Protein AF-A0AAN8Y5R2-F1 (afdb_monomer_lite)

Structure (mmCIF, N/CA/C/O backbone):
data_AF-A0AAN8Y5R2-F1
#
_entry.id   AF-A0AAN8Y5R2-F1
#
loop_
_atom_site.group_PDB
_atom_site.id
_atom_site.type_symbol
_atom_site.label_atom_id
_atom_site.label_alt_id
_atom_site.label_comp_id
_atom_site.label_asym_id
_atom_site.label_entity_id
_atom_site.label_seq_id
_atom_site.pdbx_PDB_ins_code
_atom_site.Cartn_x
_atom_site.Cartn_y
_atom_site.Cartn_z
_atom_site.occupancy
_atom_site.B_iso_or_equiv
_atom_site.auth_seq_id
_atom_site.auth_comp_id
_atom_site.auth_asym_id
_atom_site.auth_atom_id
_atom_site.pdbx_PDB_model_num
ATOM 1 N N . MET A 1 1 ? -18.758 -15.057 7.287 1.00 55.72 1 MET A N 1
ATOM 2 C CA . MET A 1 1 ? -17.310 -14.715 7.259 1.00 55.72 1 MET A CA 1
ATOM 3 C C . MET A 1 1 ? -16.899 -14.188 5.876 1.00 55.72 1 MET A C 1
ATOM 5 O O . MET A 1 1 ? -15.721 -14.058 5.583 1.00 55.72 1 MET A O 1
ATOM 9 N N . ASP A 1 2 ? -17.869 -13.800 5.046 1.00 60.72 2 ASP A N 1
ATOM 10 C CA . ASP A 1 2 ? -17.722 -13.715 3.586 1.00 60.72 2 ASP A CA 1
ATOM 11 C C . ASP A 1 2 ? -17.291 -12.330 3.088 1.00 60.72 2 ASP A C 1
ATOM 13 O O . ASP A 1 2 ? -17.060 -12.127 1.902 1.00 60.72 2 ASP A O 1
ATOM 17 N N . LYS A 1 3 ? -17.146 -11.368 4.006 1.00 63.31 3 LYS A N 1
ATOM 18 C CA . LYS A 1 3 ? -16.816 -9.969 3.697 1.00 63.31 3 LYS A CA 1
ATOM 19 C C . LYS A 1 3 ? -15.360 -9.756 3.263 1.00 63.31 3 LYS A C 1
ATOM 21 O O . LYS A 1 3 ? -15.025 -8.676 2.798 1.00 63.31 3 LYS A O 1
ATOM 26 N N . PHE A 1 4 ? -14.505 -10.765 3.434 1.00 61.62 4 PHE A N 1
ATOM 27 C CA . PHE A 1 4 ? -13.062 -10.682 3.174 1.00 61.62 4 PHE A CA 1
ATOM 28 C C . PHE A 1 4 ? -12.633 -11.334 1.855 1.00 61.62 4 PHE A C 1
ATOM 30 O O . PHE A 1 4 ? -11.443 -11.380 1.559 1.00 61.62 4 PHE A O 1
ATOM 37 N N . ILE A 1 5 ? -13.582 -11.886 1.095 1.00 58.28 5 ILE A N 1
ATOM 38 C CA . ILE A 1 5 ? -13.290 -12.687 -0.100 1.00 58.28 5 ILE A CA 1
ATOM 39 C C . ILE A 1 5 ? -13.223 -11.812 -1.355 1.00 58.28 5 ILE A C 1
ATOM 41 O O . ILE A 1 5 ? -12.506 -12.150 -2.292 1.00 58.28 5 ILE A O 1
ATOM 45 N N . ASP A 1 6 ? -13.930 -10.681 -1.373 1.00 67.94 6 ASP A N 1
ATOM 46 C CA . ASP A 1 6 ? -13.927 -9.771 -2.512 1.00 67.94 6 ASP A CA 1
ATOM 47 C C . ASP A 1 6 ? -12.779 -8.743 -2.417 1.00 67.94 6 ASP A C 1
ATOM 49 O O . ASP A 1 6 ? -12.836 -7.835 -1.581 1.00 67.94 6 ASP A O 1
ATOM 53 N N . PRO A 1 7 ? -11.751 -8.826 -3.282 1.00 60.28 7 PRO A N 1
ATOM 54 C CA . PRO A 1 7 ? -10.654 -7.864 -3.302 1.00 60.28 7 PRO A CA 1
ATOM 55 C C . PRO A 1 7 ? -11.082 -6.453 -3.740 1.00 60.28 7 PRO A C 1
ATOM 57 O O . PRO A 1 7 ? -10.330 -5.506 -3.511 1.00 60.28 7 PRO A O 1
ATOM 60 N N . ALA A 1 8 ? -12.266 -6.281 -4.344 1.00 65.38 8 ALA A N 1
ATOM 61 C CA . ALA A 1 8 ? -12.811 -4.965 -4.680 1.00 65.38 8 ALA A CA 1
ATOM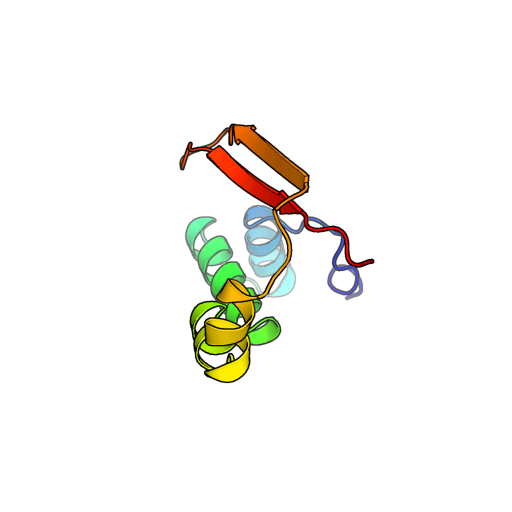 62 C C . ALA A 1 8 ? -13.461 -4.261 -3.475 1.00 65.38 8 ALA A C 1
ATOM 64 O O . ALA A 1 8 ? -13.699 -3.050 -3.515 1.00 65.38 8 ALA A O 1
ATOM 65 N N . THR A 1 9 ? -13.720 -4.985 -2.382 1.00 72.62 9 THR A N 1
ATOM 66 C CA . THR A 1 9 ? -14.315 -4.405 -1.182 1.00 72.62 9 THR A CA 1
ATOM 67 C C . THR A 1 9 ? -13.285 -3.545 -0.446 1.00 72.62 9 THR A C 1
ATOM 69 O O . THR A 1 9 ? -12.295 -4.026 0.111 1.00 72.62 9 THR A O 1
ATOM 72 N N . VAL A 1 10 ? -13.526 -2.231 -0.41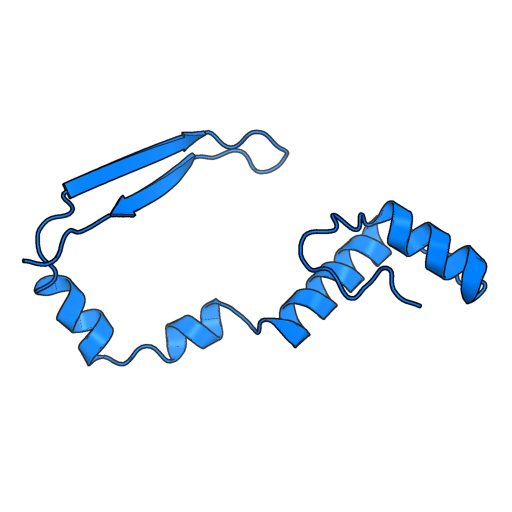1 1.00 78.44 10 VAL A N 1
ATOM 73 C CA . VAL A 1 10 ? -12.681 -1.280 0.320 1.00 78.44 10 VAL A CA 1
ATOM 74 C C . VAL A 1 10 ? -12.908 -1.450 1.821 1.00 78.44 10 VAL A C 1
ATOM 76 O O . VAL A 1 10 ? -13.798 -0.840 2.402 1.00 78.44 10 VAL A O 1
ATOM 79 N N . TYR A 1 11 ? -12.077 -2.274 2.457 1.00 83.75 11 TYR A N 1
ATOM 80 C CA . TYR A 1 11 ? -12.103 -2.478 3.904 1.00 83.75 11 TYR A CA 1
ATOM 81 C C . TYR A 1 11 ? -11.170 -1.479 4.602 1.00 83.75 11 TYR A C 1
ATOM 83 O O . TYR A 1 11 ? -9.944 -1.482 4.393 1.00 83.75 11 TYR A O 1
ATOM 91 N N . THR A 1 12 ? -11.742 -0.556 5.376 1.00 88.38 12 THR A N 1
ATOM 92 C CA . THR A 1 12 ? -11.000 0.554 5.978 1.00 88.38 12 THR A CA 1
ATOM 93 C C . THR A 1 12 ? -10.409 0.167 7.340 1.00 88.38 12 THR A C 1
ATOM 95 O O . THR A 1 12 ? -10.884 -0.757 7.998 1.00 88.38 12 THR A O 1
ATOM 98 N N . PRO A 1 13 ? -9.383 0.887 7.828 1.00 90.50 13 PRO A N 1
ATOM 99 C CA . PRO A 1 13 ? -8.853 0.682 9.180 1.00 90.50 13 PRO A CA 1
ATOM 100 C C . PRO A 1 13 ? -9.892 0.825 10.293 1.00 90.50 13 PRO A C 1
ATOM 102 O O . PRO A 1 13 ? -9.736 0.224 11.351 1.00 90.50 13 PRO A O 1
ATOM 105 N N . LYS A 1 14 ? -10.941 1.625 10.073 1.00 90.69 14 LYS A N 1
ATOM 106 C CA . LYS A 1 14 ? -12.027 1.775 11.043 1.00 90.69 14 LYS A CA 1
ATOM 107 C C . LYS A 1 14 ? -12.881 0.515 11.105 1.00 90.69 14 LYS A C 1
ATOM 109 O O . LYS A 1 14 ? -13.158 0.053 12.204 1.00 90.69 14 LYS A O 1
ATOM 114 N N . ASP A 1 15 ? -13.198 -0.068 9.952 1.00 91.94 15 ASP A N 1
ATOM 115 C CA . ASP A 1 15 ? -13.946 -1.328 9.881 1.00 91.94 15 ASP A CA 1
ATOM 116 C C . ASP A 1 15 ? -13.171 -2.457 10.573 1.00 91.94 15 ASP A C 1
ATOM 118 O O . ASP A 1 15 ? -13.733 -3.183 11.388 1.00 91.94 15 ASP A O 1
ATOM 122 N N . ILE A 1 16 ? -11.850 -2.526 10.344 1.00 91.19 16 ILE A N 1
ATOM 123 C CA . ILE A 1 16 ? -10.949 -3.459 11.042 1.00 91.19 16 ILE A CA 1
ATOM 124 C C . ILE A 1 16 ? -11.035 -3.266 12.562 1.00 91.19 16 ILE A C 1
ATOM 126 O O . ILE A 1 16 ? -11.156 -4.238 13.305 1.00 91.19 16 ILE A O 1
ATOM 130 N N . ALA A 1 17 ? -10.935 -2.022 13.039 1.00 92.81 17 ALA A N 1
ATOM 131 C CA . ALA A 1 17 ? -10.961 -1.730 14.470 1.00 92.81 17 ALA A CA 1
ATOM 132 C C . ALA A 1 17 ? -12.317 -2.082 15.108 1.00 92.81 17 ALA A C 1
ATOM 134 O O . ALA A 1 17 ? -12.348 -2.633 16.207 1.00 92.81 17 ALA A O 1
ATOM 135 N N . GLU A 1 18 ? -13.427 -1.810 14.417 1.00 93.12 18 GLU A N 1
ATOM 136 C CA . GLU A 1 18 ? -14.765 -2.171 14.888 1.00 93.12 18 GLU A CA 1
ATOM 137 C C . GLU A 1 18 ? -14.988 -3.681 14.933 1.00 93.12 18 GLU A C 1
ATOM 139 O O . GLU A 1 18 ? -15.537 -4.184 15.911 1.00 93.12 18 GLU A O 1
ATOM 144 N N . ASP A 1 19 ? -14.576 -4.411 13.898 1.00 92.81 19 ASP A N 1
ATOM 145 C CA . ASP A 1 19 ? -14.779 -5.858 13.838 1.00 92.81 19 ASP A CA 1
ATOM 146 C C . ASP A 1 19 ? -13.911 -6.583 14.873 1.00 92.81 19 ASP A C 1
ATOM 148 O O . ASP A 1 19 ? -14.372 -7.540 15.492 1.00 92.81 19 ASP A O 1
ATOM 152 N N . MET A 1 20 ? -12.698 -6.092 15.143 1.00 93.88 20 MET A N 1
ATOM 153 C CA . MET A 1 20 ? -11.847 -6.630 16.212 1.00 93.88 20 MET A CA 1
ATOM 154 C C . MET A 1 20 ? -12.472 -6.436 17.593 1.00 93.88 20 MET A C 1
ATOM 156 O O . MET A 1 20 ? -12.413 -7.344 18.423 1.00 93.88 20 MET A O 1
ATOM 160 N N . LEU 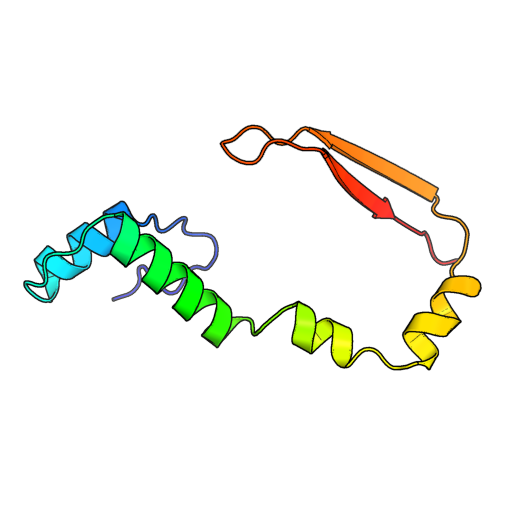A 1 21 ? -13.154 -5.312 17.813 1.00 94.38 21 LEU A N 1
ATOM 161 C CA . LEU A 1 21 ? -13.907 -5.100 19.042 1.00 94.38 21 LEU A CA 1
ATOM 162 C C . LEU A 1 21 ? -15.153 -6.000 19.102 1.00 94.38 21 LEU A C 1
ATOM 164 O O . LEU A 1 21 ? -15.394 -6.647 20.112 1.00 94.38 21 LEU A O 1
ATOM 168 N N . LYS A 1 22 ? -15.939 -6.088 18.023 1.00 94.12 22 LYS A N 1
ATOM 169 C CA . LYS A 1 22 ? -17.220 -6.822 18.014 1.00 94.12 22 LYS A CA 1
ATOM 170 C C . LYS A 1 22 ? -17.059 -8.342 18.049 1.00 94.12 22 LYS A C 1
ATOM 172 O O . LYS A 1 22 ? -17.871 -9.020 18.669 1.00 94.12 22 LYS A O 1
ATOM 177 N N . LEU A 1 23 ? -16.071 -8.882 17.337 1.00 94.25 23 LEU A N 1
ATOM 178 C CA . LEU A 1 23 ? -15.906 -10.329 17.147 1.00 94.25 23 LEU A CA 1
ATOM 179 C C . LEU A 1 23 ? -14.905 -10.946 18.120 1.00 94.25 23 LEU A C 1
ATOM 181 O O . LEU A 1 23 ? -14.994 -12.138 18.411 1.00 94.25 23 LEU A O 1
ATOM 185 N N . HIS A 1 24 ? -13.944 -10.150 18.591 1.00 91.88 24 HIS A N 1
ATOM 186 C CA . HIS A 1 24 ? -12.820 -10.640 19.383 1.00 91.88 24 HIS A CA 1
ATOM 187 C C . HIS A 1 24 ? -12.637 -9.896 20.711 1.00 91.88 24 HIS A C 1
ATOM 189 O O . HIS A 1 24 ? -11.739 -10.265 21.462 1.00 91.88 24 HIS A O 1
ATOM 195 N N . ASP A 1 25 ? -13.461 -8.882 21.009 1.00 93.88 25 ASP A N 1
ATOM 196 C CA . ASP A 1 25 ? -13.346 -8.020 22.199 1.00 93.88 25 ASP A CA 1
ATOM 197 C C . ASP A 1 25 ? -11.962 -7.349 22.330 1.00 93.88 25 ASP A C 1
ATOM 199 O O . ASP A 1 25 ? -11.476 -7.031 23.415 1.00 93.88 25 ASP A O 1
ATOM 203 N N . VAL A 1 26 ? -11.291 -7.126 21.192 1.00 95.06 26 VAL A N 1
ATOM 204 C CA . VAL A 1 26 ? -9.975 -6.482 21.126 1.00 95.06 26 VAL A CA 1
ATOM 205 C C . VAL A 1 26 ? -10.136 -5.047 20.646 1.00 95.06 26 VAL A C 1
ATOM 207 O O . VAL A 1 26 ? -10.445 -4.786 19.484 1.00 95.06 26 VAL A O 1
ATOM 210 N N . SER A 1 27 ? -9.854 -4.097 21.536 1.00 92.94 27 SER A N 1
ATOM 211 C CA . SER A 1 27 ? -9.824 -2.678 21.186 1.00 92.94 27 SER A CA 1
ATOM 212 C C . SER A 1 27 ? -8.541 -2.321 20.432 1.00 92.94 27 SER A C 1
ATOM 214 O O . SER A 1 27 ? -7.429 -2.514 20.931 1.00 92.94 27 SER A O 1
ATOM 216 N N . LEU A 1 28 ? -8.699 -1.770 19.228 1.00 92.25 28 LEU A N 1
ATOM 217 C CA . LEU A 1 28 ? -7.606 -1.273 18.399 1.00 92.25 28 LEU A CA 1
ATOM 218 C C . LEU A 1 28 ? -7.804 0.204 18.077 1.00 92.25 28 LEU A C 1
ATOM 220 O O . LEU A 1 28 ? -8.898 0.666 17.760 1.00 92.25 28 LEU A O 1
ATOM 224 N N . THR A 1 29 ? -6.702 0.943 18.059 1.00 93.88 29 THR A N 1
ATOM 225 C CA . THR A 1 29 ? -6.669 2.271 17.445 1.00 93.88 29 THR A CA 1
ATOM 226 C C . THR A 1 29 ? -6.673 2.154 15.918 1.00 93.88 29 THR A C 1
ATOM 228 O O . THR A 1 29 ? -6.146 1.197 15.345 1.00 93.88 29 THR A O 1
ATOM 231 N N . CYS A 1 30 ? -7.178 3.186 15.236 1.00 89.69 30 CYS A N 1
ATOM 232 C CA . CYS A 1 30 ? -7.136 3.286 13.772 1.00 89.69 30 CYS A CA 1
ATOM 233 C C . CYS A 1 30 ? -5.708 3.093 13.209 1.00 89.69 30 CYS A C 1
ATOM 235 O O . CYS A 1 30 ? -5.516 2.414 12.202 1.00 89.69 30 CYS A O 1
ATOM 237 N N . MET A 1 31 ? -4.685 3.618 13.898 1.00 91.69 31 MET A N 1
ATOM 238 C CA . MET A 1 31 ? -3.280 3.455 13.498 1.00 91.69 31 MET A CA 1
ATOM 239 C C . MET A 1 31 ? -2.783 2.010 13.615 1.00 91.69 31 MET A C 1
ATOM 241 O O . MET A 1 31 ? -2.018 1.556 12.764 1.00 91.69 31 MET A O 1
ATOM 245 N N . GLN A 1 32 ? -3.203 1.271 14.645 1.00 94.56 32 GLN A N 1
ATOM 246 C CA . GLN A 1 32 ? -2.874 -0.153 14.773 1.00 94.56 32 GLN A CA 1
ATOM 247 C C . GLN A 1 32 ? -3.553 -0.971 13.674 1.00 94.56 32 GLN A C 1
ATOM 249 O O . GLN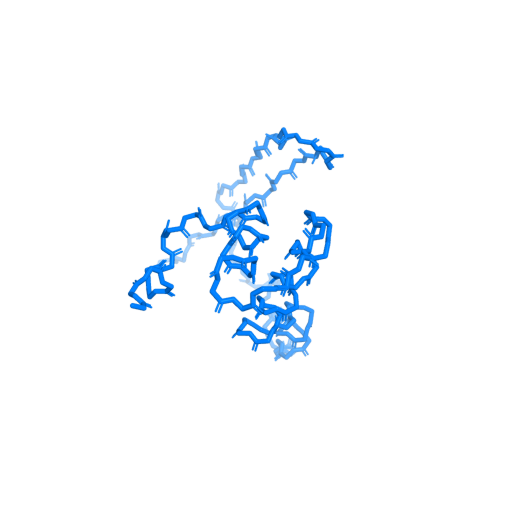 A 1 32 ? -2.901 -1.811 13.058 1.00 94.56 32 GLN A O 1
ATOM 254 N N . ALA A 1 33 ? -4.820 -0.675 13.379 1.00 94.12 33 ALA A N 1
ATOM 255 C CA . ALA A 1 33 ? -5.551 -1.307 12.289 1.00 94.12 33 ALA A CA 1
ATOM 256 C C . ALA A 1 33 ? -4.908 -1.036 10.914 1.00 94.12 33 ALA A C 1
ATOM 258 O O . ALA A 1 33 ? -4.741 -1.965 10.125 1.00 94.12 33 ALA A O 1
ATOM 259 N N . TRP A 1 34 ? -4.468 0.201 10.645 1.00 91.94 34 TRP A N 1
ATOM 260 C CA . TRP A 1 34 ? -3.734 0.539 9.418 1.00 91.94 34 TRP A CA 1
ATOM 261 C C . TRP A 1 34 ? -2.431 -0.260 9.294 1.00 91.94 34 TRP A C 1
ATOM 263 O O . TRP A 1 34 ? -2.192 -0.900 8.275 1.00 91.94 34 TRP A O 1
ATOM 273 N N . ARG A 1 35 ? -1.617 -0.302 10.355 1.00 94.19 35 ARG A N 1
ATOM 274 C CA . ARG A 1 35 ? -0.360 -1.070 10.358 1.00 94.19 35 ARG A CA 1
ATOM 275 C C . ARG A 1 35 ? -0.587 -2.569 10.177 1.00 94.19 35 ARG A C 1
ATOM 277 O O . ARG A 1 35 ? 0.180 -3.230 9.482 1.00 94.19 35 ARG A O 1
ATOM 284 N N . ALA A 1 36 ? -1.631 -3.114 10.800 1.00 92.50 36 ALA A N 1
ATOM 285 C CA . ALA A 1 36 ? -2.013 -4.509 10.616 1.00 92.50 36 ALA A CA 1
ATOM 286 C C . ALA A 1 36 ? -2.392 -4.785 9.154 1.00 92.50 36 ALA A C 1
ATOM 288 O O . ALA A 1 36 ? -1.928 -5.772 8.584 1.00 92.50 36 ALA A O 1
ATOM 289 N N . LYS A 1 37 ? -3.152 -3.876 8.528 1.00 89.94 37 LYS A N 1
ATOM 290 C CA . LYS A 1 37 ? -3.493 -3.939 7.102 1.00 89.94 37 LYS A CA 1
ATOM 291 C C . LYS A 1 37 ? -2.247 -3.913 6.215 1.00 89.94 37 LYS A C 1
ATOM 293 O O . LYS A 1 37 ? -2.118 -4.777 5.356 1.00 89.94 37 LYS A O 1
ATOM 298 N N . GLU A 1 38 ? -1.312 -2.991 6.436 1.00 89.44 38 GLU A N 1
ATOM 299 C CA . GLU A 1 38 ? -0.052 -2.936 5.673 1.00 89.44 38 GLU A CA 1
ATOM 300 C C . GLU A 1 38 ? 0.758 -4.229 5.805 1.00 89.44 38 GLU A C 1
ATOM 302 O O . GLU A 1 38 ? 1.266 -4.756 4.815 1.00 89.44 38 GLU A O 1
ATOM 307 N N . LYS A 1 39 ? 0.835 -4.788 7.019 1.00 90.69 39 LYS A N 1
ATOM 308 C CA . LYS A 1 39 ? 1.538 -6.050 7.265 1.00 90.69 39 LYS A CA 1
ATOM 309 C C . LYS A 1 39 ? 0.863 -7.229 6.561 1.00 90.69 39 LYS A C 1
ATOM 311 O O . LYS A 1 39 ? 1.560 -8.057 5.985 1.00 90.69 39 LYS A O 1
ATOM 316 N N . ALA A 1 40 ? -0.469 -7.294 6.576 1.00 89.31 40 ALA A N 1
ATOM 317 C CA . ALA A 1 40 ? -1.231 -8.312 5.856 1.00 89.31 40 ALA A CA 1
ATOM 318 C C . ALA A 1 40 ? -1.048 -8.191 4.334 1.00 89.31 40 ALA A C 1
ATOM 320 O O . ALA A 1 40 ? -0.788 -9.192 3.675 1.00 89.31 40 ALA A O 1
ATOM 321 N N . ILE A 1 41 ? -1.092 -6.970 3.788 1.00 85.25 41 ILE A N 1
ATOM 322 C CA . ILE A 1 41 ? -0.828 -6.714 2.364 1.00 85.25 41 ILE A CA 1
ATOM 323 C C . ILE A 1 41 ? 0.581 -7.177 1.991 1.00 85.25 41 ILE A C 1
ATOM 325 O O . ILE A 1 41 ? 0.738 -7.890 1.007 1.00 85.25 41 ILE A O 1
ATOM 329 N N . LYS A 1 42 ? 1.599 -6.847 2.795 1.00 87.31 42 LYS A N 1
ATOM 330 C CA . LYS A 1 42 ? 2.974 -7.307 2.553 1.00 87.31 42 LYS A CA 1
ATOM 331 C C . LYS A 1 42 ? 3.098 -8.835 2.590 1.00 87.31 42 LYS A C 1
ATOM 333 O O . LYS A 1 42 ? 3.872 -9.396 1.825 1.00 87.31 42 LYS A O 1
ATOM 338 N N . LEU A 1 43 ? 2.345 -9.516 3.456 1.00 88.50 43 LEU A N 1
ATOM 339 C CA . LEU A 1 43 ? 2.335 -10.982 3.522 1.00 88.50 43 LEU A CA 1
ATOM 340 C C . LEU A 1 43 ? 1.670 -11.625 2.298 1.00 88.50 43 LEU A C 1
ATOM 342 O O . LEU A 1 43 ? 2.158 -12.644 1.821 1.00 88.50 43 LEU A O 1
ATOM 346 N N . VAL A 1 44 ? 0.574 -11.045 1.799 1.00 86.12 44 VAL A N 1
ATOM 347 C CA . VAL A 1 44 ? -0.176 -11.587 0.652 1.00 86.12 44 VAL A CA 1
ATOM 348 C C . VAL A 1 44 ? 0.498 -11.248 -0.678 1.00 86.12 44 VAL A C 1
ATOM 350 O O . VAL A 1 44 ? 0.634 -12.115 -1.536 1.00 86.12 44 VAL A O 1
ATOM 353 N N . CYS A 1 45 ? 0.929 -9.998 -0.854 1.00 83.12 45 CYS A N 1
ATOM 354 C CA . CYS A 1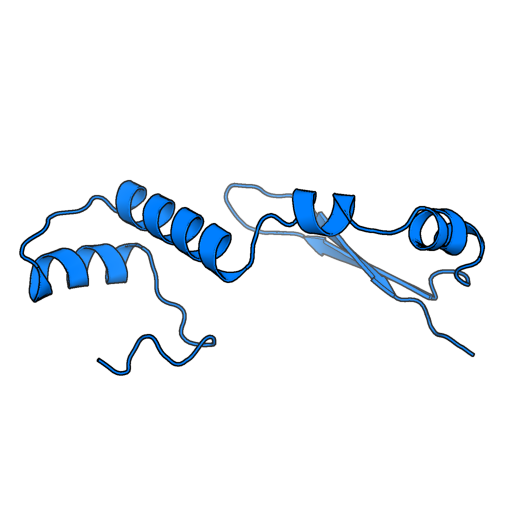 45 ? 1.453 -9.481 -2.120 1.00 83.12 45 CYS A CA 1
ATOM 355 C C . CYS A 1 45 ? 2.988 -9.498 -2.207 1.00 83.12 45 CYS A C 1
ATOM 357 O O . CYS A 1 45 ? 3.540 -9.295 -3.286 1.00 83.12 45 CYS A O 1
ATOM 359 N N . GLY A 1 46 ? 3.683 -9.726 -1.091 1.00 86.06 46 GLY A N 1
ATOM 360 C CA . GLY A 1 46 ? 5.136 -9.602 -1.010 1.00 86.06 46 GLY A CA 1
ATOM 361 C C . GLY A 1 46 ? 5.618 -8.149 -0.956 1.00 86.06 46 GLY A C 1
ATOM 362 O O . GLY A 1 46 ? 4.836 -7.197 -0.905 1.00 86.06 46 GLY A O 1
ATOM 363 N N . ASP A 1 47 ? 6.940 -7.980 -0.940 1.00 82.56 47 ASP A N 1
ATOM 364 C CA . ASP A 1 47 ? 7.580 -6.672 -1.047 1.00 82.56 47 ASP A CA 1
ATOM 365 C C . ASP A 1 47 ? 7.838 -6.343 -2.530 1.00 82.56 47 ASP A C 1
ATOM 367 O O . ASP A 1 47 ? 8.516 -7.119 -3.218 1.00 82.56 47 ASP A O 1
ATOM 371 N N . PRO A 1 48 ? 7.333 -5.212 -3.056 1.00 77.31 48 PRO A N 1
ATOM 372 C CA . PRO A 1 48 ? 7.651 -4.785 -4.412 1.00 77.31 48 PRO A CA 1
ATOM 373 C C . PRO A 1 48 ? 9.161 -4.687 -4.646 1.00 77.31 48 PRO A C 1
ATOM 375 O O . PRO A 1 48 ? 9.632 -5.104 -5.700 1.00 77.31 48 PRO A O 1
ATOM 378 N N . ALA A 1 49 ? 9.936 -4.217 -3.662 1.00 79.00 49 ALA A N 1
ATOM 379 C CA . ALA A 1 49 ? 11.387 -4.110 -3.787 1.00 79.00 49 ALA A CA 1
ATOM 380 C C . ALA A 1 49 ? 12.042 -5.486 -3.982 1.00 79.00 49 ALA A C 1
ATOM 382 O O . ALA A 1 49 ? 12.938 -5.625 -4.811 1.00 79.00 49 ALA A O 1
ATOM 383 N N . GLU A 1 50 ? 11.556 -6.520 -3.290 1.00 80.25 50 GLU A N 1
ATOM 384 C CA . GLU A 1 50 ? 12.027 -7.896 -3.488 1.00 80.25 50 GLU A CA 1
ATOM 385 C C . GLU A 1 50 ? 11.590 -8.475 -4.839 1.00 80.25 50 GLU A C 1
ATOM 387 O O . GLU A 1 50 ? 12.338 -9.239 -5.447 1.00 80.25 50 GLU A O 1
ATOM 392 N N . SER A 1 51 ? 10.398 -8.118 -5.331 1.00 76.25 51 SER A N 1
ATOM 393 C CA . SER A 1 51 ? 9.950 -8.523 -6.672 1.00 76.25 51 SER A CA 1
ATOM 394 C C . SER A 1 51 ? 10.818 -7.900 -7.765 1.00 76.25 51 SER A C 1
ATOM 396 O O . SER A 1 51 ? 11.263 -8.607 -8.667 1.00 76.25 51 SER A O 1
ATOM 398 N N . TYR A 1 52 ? 11.131 -6.606 -7.658 1.00 72.38 52 TYR A N 1
ATOM 399 C CA . TYR A 1 52 ? 12.012 -5.918 -8.603 1.00 72.38 52 TYR A CA 1
ATOM 400 C C . TYR A 1 52 ? 13.469 -6.379 -8.493 1.00 72.38 52 TYR A C 1
ATOM 402 O O . TYR A 1 52 ? 14.148 -6.471 -9.511 1.00 72.38 52 TYR A O 1
ATOM 410 N N . ALA A 1 53 ? 13.938 -6.758 -7.301 1.00 78.44 53 ALA A N 1
ATOM 411 C CA . ALA A 1 53 ? 15.270 -7.338 -7.117 1.00 78.44 53 ALA A CA 1
ATOM 412 C C . ALA A 1 53 ? 15.452 -8.690 -7.837 1.00 78.44 53 ALA A C 1
ATOM 414 O O . ALA A 1 53 ? 16.581 -9.102 -8.090 1.00 78.44 53 ALA A O 1
ATOM 415 N N . LYS A 1 54 ? 14.353 -9.380 -8.175 1.00 73.56 54 LYS A N 1
ATOM 416 C CA . LYS A 1 54 ? 14.358 -10.630 -8.953 1.00 73.56 54 LYS A CA 1
ATOM 417 C C . LYS A 1 54 ? 14.279 -10.406 -10.461 1.00 73.56 54 LYS A C 1
ATOM 419 O O . LYS A 1 54 ? 14.342 -11.385 -11.208 1.00 73.56 54 LYS A O 1
ATOM 424 N N . LEU A 1 55 ? 14.123 -9.164 -10.927 1.00 77.94 55 LEU A N 1
ATOM 425 C CA . LEU A 1 55 ? 14.201 -8.891 -12.355 1.00 77.94 55 LEU A CA 1
ATOM 426 C C . LEU A 1 55 ? 15.584 -9.287 -12.856 1.00 77.94 55 LEU A C 1
ATOM 428 O O . LEU A 1 55 ? 16.607 -8.879 -12.309 1.00 77.94 55 LEU A O 1
ATOM 432 N N . SER A 1 56 ? 15.601 -10.114 -13.898 1.00 76.88 56 SER A N 1
ATOM 433 C CA . SER A 1 56 ? 16.857 -10.549 -14.488 1.00 76.88 56 SER A CA 1
ATOM 434 C C . SER A 1 56 ? 17.623 -9.347 -15.035 1.00 76.88 56 SER A C 1
ATOM 436 O O . SER A 1 56 ? 17.035 -8.374 -15.515 1.00 76.88 56 SER A O 1
ATOM 438 N N . GLU A 1 57 ? 18.948 -9.443 -15.038 1.00 75.19 57 GLU A N 1
ATOM 439 C CA . GLU A 1 57 ? 19.798 -8.442 -15.679 1.00 75.19 57 GLU A CA 1
ATOM 440 C C . GLU A 1 57 ? 19.427 -8.251 -17.163 1.00 75.19 57 GLU A C 1
ATOM 442 O O . GLU A 1 57 ? 19.521 -7.147 -17.690 1.00 75.19 57 GLU A O 1
ATOM 447 N N . ALA A 1 58 ? 18.908 -9.295 -17.820 1.00 71.12 58 ALA A N 1
ATOM 448 C CA . ALA A 1 58 ? 18.376 -9.221 -19.176 1.00 71.12 58 ALA A CA 1
ATOM 449 C C . ALA A 1 58 ? 17.100 -8.367 -19.286 1.00 71.12 58 ALA A C 1
ATOM 451 O O . ALA A 1 58 ? 16.936 -7.684 -20.288 1.00 71.12 58 ALA A O 1
ATOM 452 N N . CYS A 1 59 ? 16.221 -8.346 -18.278 1.00 77.12 59 CYS 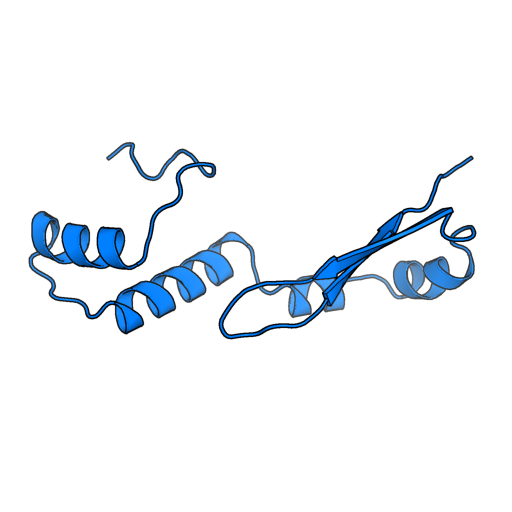A N 1
ATOM 453 C CA . CYS A 1 59 ? 15.061 -7.445 -18.251 1.00 77.12 59 CYS A CA 1
ATOM 454 C C . CYS A 1 59 ? 15.498 -5.983 -18.101 1.00 77.12 59 CYS A C 1
ATOM 456 O O . CYS A 1 59 ? 14.968 -5.109 -18.779 1.00 77.12 59 CYS A O 1
ATOM 458 N N . ILE A 1 60 ? 16.492 -5.727 -17.244 1.00 78.75 60 ILE A N 1
ATOM 459 C CA . ILE A 1 60 ? 17.033 -4.380 -17.017 1.00 78.75 60 ILE A CA 1
ATOM 460 C C . ILE A 1 60 ? 17.760 -3.880 -18.270 1.00 78.75 60 ILE A C 1
ATOM 462 O O . ILE A 1 60 ? 17.489 -2.781 -18.737 1.00 78.75 60 ILE A O 1
ATOM 466 N N . ARG A 1 61 ? 18.636 -4.702 -18.861 1.00 77.62 61 ARG A N 1
ATOM 467 C CA . ARG A 1 61 ? 19.335 -4.372 -20.115 1.00 77.62 61 ARG A CA 1
ATOM 468 C C . ARG A 1 61 ? 18.381 -4.314 -21.307 1.00 77.62 61 ARG A C 1
ATOM 470 O O . ARG A 1 61 ? 18.557 -3.491 -22.193 1.00 77.62 61 ARG A O 1
ATOM 477 N N . GLY A 1 62 ? 17.349 -5.155 -21.313 1.00 72.81 62 GLY A N 1
ATOM 478 C CA . GLY A 1 62 ? 16.289 -5.174 -22.320 1.00 72.81 62 GLY A CA 1
ATOM 479 C C . GLY A 1 62 ? 15.527 -3.854 -22.415 1.00 72.81 62 GLY A C 1
ATOM 480 O O . GLY A 1 62 ? 15.043 -3.524 -23.492 1.00 72.81 62 GLY A O 1
ATOM 481 N N . TRP A 1 63 ? 15.504 -3.063 -21.337 1.00 71.81 63 TRP A N 1
ATOM 482 C CA . TRP A 1 63 ? 14.914 -1.724 -21.320 1.00 71.81 63 TRP A CA 1
ATOM 483 C C . TRP A 1 63 ? 15.552 -0.769 -22.336 1.00 71.81 63 TRP A C 1
ATOM 485 O O . TRP A 1 63 ? 14.851 0.045 -22.929 1.00 71.81 63 TRP A O 1
ATOM 495 N N . GLU A 1 64 ? 16.857 -0.895 -22.598 1.00 70.19 64 GLU A N 1
ATOM 496 C CA . GLU A 1 64 ? 17.548 -0.100 -23.629 1.00 70.19 64 GLU A CA 1
ATOM 497 C C . GLU A 1 64 ? 17.060 -0.429 -25.049 1.00 70.19 64 GLU A C 1
ATOM 499 O O . GLU A 1 64 ? 17.214 0.375 -25.967 1.00 70.19 64 GLU A O 1
ATOM 504 N N . TYR A 1 65 ? 16.452 -1.604 -25.221 1.00 73.44 65 TYR A N 1
ATOM 505 C CA . TYR A 1 65 ? 15.906 -2.097 -26.482 1.00 73.44 65 TYR A CA 1
ATOM 506 C C . TYR A 1 65 ? 14.372 -1.999 -26.541 1.00 73.44 65 TYR A C 1
ATOM 508 O O . TYR A 1 65 ? 13.792 -2.218 -27.608 1.00 73.44 65 TYR A O 1
ATOM 516 N N . CYS A 1 66 ? 13.700 -1.655 -25.432 1.00 66.00 66 CYS A N 1
ATOM 517 C CA . CYS A 1 66 ? 12.275 -1.333 -25.430 1.00 66.00 66 CYS A CA 1
ATOM 518 C C . CYS A 1 66 ? 12.030 -0.115 -26.339 1.00 66.00 66 CYS A C 1
ATOM 520 O O . CYS A 1 66 ? 12.707 0.909 -26.243 1.00 66.00 66 CYS A O 1
ATOM 522 N N . ARG A 1 67 ? 11.069 -0.241 -27.263 1.00 62.72 67 ARG A N 1
ATOM 523 C CA . ARG A 1 67 ? 10.715 0.800 -28.245 1.00 62.72 67 ARG A CA 1
ATOM 524 C C . ARG A 1 67 ? 10.278 2.102 -27.551 1.00 62.72 67 ARG A C 1
ATOM 526 O O . ARG A 1 67 ? 9.820 2.048 -26.409 1.00 62.72 67 ARG A O 1
ATOM 533 N N . PRO A 1 68 ? 10.381 3.268 -28.227 1.00 63.66 68 PRO A N 1
ATOM 534 C CA . PRO A 1 68 ? 10.040 4.556 -27.630 1.00 63.66 68 PRO A CA 1
ATOM 535 C C . PRO A 1 68 ? 8.645 4.539 -27.000 1.00 63.66 68 PRO A C 1
ATOM 537 O O . PRO A 1 68 ? 7.672 4.102 -27.616 1.00 63.66 68 PRO A O 1
ATOM 540 N N . VAL A 1 69 ? 8.575 5.028 -25.762 1.00 68.88 69 VAL A N 1
ATOM 541 C CA . VAL A 1 69 ? 7.330 5.247 -25.021 1.00 68.88 69 VAL A CA 1
ATOM 542 C C . VAL A 1 69 ? 6.392 6.095 -25.877 1.00 68.88 69 VAL A C 1
ATOM 544 O O . VAL A 1 69 ? 6.752 7.196 -26.289 1.00 68.88 69 VAL A O 1
ATOM 547 N N . VAL A 1 70 ? 5.200 5.567 -26.161 1.00 74.69 70 VAL A N 1
ATOM 548 C CA . VAL A 1 70 ? 4.229 6.218 -27.051 1.00 74.69 70 VAL A CA 1
ATOM 549 C C . VAL A 1 70 ? 3.441 7.281 -26.289 1.00 74.69 70 VAL A C 1
ATOM 551 O O . VAL A 1 70 ? 3.127 8.329 -26.849 1.00 74.69 70 VAL A O 1
ATOM 554 N N . VAL A 1 71 ? 3.151 7.039 -25.004 1.00 81.38 71 VAL A N 1
ATOM 555 C CA . VAL A 1 71 ? 2.429 7.980 -24.137 1.00 81.38 71 VAL A CA 1
ATOM 556 C C . VAL A 1 71 ? 3.029 7.979 -22.735 1.00 81.38 71 VAL A C 1
ATOM 558 O O . VAL A 1 71 ? 3.208 6.920 -22.131 1.00 81.38 71 VAL A O 1
ATOM 561 N N . VAL A 1 72 ? 3.302 9.179 -22.217 1.00 84.38 72 VAL A N 1
ATOM 562 C CA . VAL A 1 72 ? 3.539 9.431 -20.792 1.00 84.38 72 VAL A CA 1
ATOM 563 C C . VAL A 1 72 ? 2.365 10.254 -20.277 1.00 84.38 72 VAL A C 1
ATOM 565 O O . VAL A 1 72 ? 2.112 11.335 -20.805 1.00 84.38 72 VAL A O 1
ATOM 568 N N . ASP A 1 73 ? 1.664 9.753 -19.264 1.00 88.56 73 ASP A N 1
ATOM 569 C CA . ASP A 1 73 ? 0.612 10.490 -18.563 1.00 88.56 73 ASP A CA 1
ATOM 570 C C . ASP A 1 73 ? 1.009 10.753 -17.105 1.00 88.56 73 ASP A C 1
ATOM 572 O O . ASP A 1 73 ? 1.757 9.988 -16.488 1.00 88.56 73 ASP A O 1
ATOM 576 N N . GLY A 1 74 ? 0.529 11.870 -16.564 1.00 87.31 74 GLY A N 1
ATOM 577 C CA . GLY A 1 74 ? 0.834 12.332 -15.219 1.00 87.31 74 GLY A CA 1
ATOM 578 C C . GLY A 1 74 ? -0.435 12.736 -14.484 1.00 87.31 74 GLY A C 1
ATOM 579 O O . GLY A 1 74 ? -1.056 13.741 -14.819 1.00 87.31 74 GLY A O 1
ATOM 580 N N . THR A 1 75 ? -0.795 12.003 -13.431 1.00 90.31 75 THR A N 1
ATOM 581 C CA . THR A 1 75 ? -1.953 12.335 -12.589 1.00 90.31 75 THR A CA 1
ATOM 582 C C . THR A 1 75 ? -1.494 12.900 -11.246 1.00 90.31 75 THR A C 1
ATOM 584 O O . THR A 1 75 ? -0.749 12.254 -10.507 1.00 90.31 75 THR A O 1
ATOM 587 N N . ALA A 1 76 ? -1.957 14.105 -10.900 1.00 90.00 76 ALA A N 1
ATOM 588 C CA . ALA A 1 76 ? -1.689 14.710 -9.597 1.00 90.00 76 ALA A CA 1
ATOM 589 C C . ALA A 1 76 ? -2.428 13.953 -8.482 1.00 90.00 76 ALA A C 1
ATOM 591 O O . ALA A 1 76 ? -3.651 13.796 -8.519 1.00 90.00 76 ALA A O 1
ATOM 592 N N . LEU A 1 77 ? -1.691 13.517 -7.464 1.00 86.69 77 LEU A N 1
ATOM 593 C CA . LEU A 1 77 ? -2.245 12.819 -6.313 1.00 86.69 77 LEU A CA 1
ATOM 594 C C . LEU A 1 77 ? -2.728 13.829 -5.268 1.00 86.69 77 LEU A C 1
ATOM 596 O O . LEU A 1 77 ? -2.006 14.745 -4.869 1.00 86.69 77 LEU A O 1
ATOM 600 N N . ARG A 1 78 ? -3.963 13.650 -4.789 1.00 80.81 78 ARG A N 1
ATOM 601 C CA . ARG A 1 78 ? -4.516 14.413 -3.660 1.00 80.81 78 ARG A CA 1
ATOM 602 C C . ARG A 1 78 ? -4.451 13.562 -2.393 1.00 80.81 78 ARG A C 1
ATOM 604 O O . ARG A 1 78 ? -4.939 12.438 -2.383 1.00 80.81 78 ARG A O 1
ATOM 611 N N . GLY A 1 79 ? -3.872 14.102 -1.321 1.00 74.94 79 GLY A N 1
ATOM 612 C CA . GLY A 1 79 ? -3.763 13.428 -0.023 1.00 74.94 79 GLY A CA 1
ATOM 613 C C . GLY A 1 79 ? -2.529 13.868 0.764 1.00 74.94 79 GLY A C 1
ATOM 614 O O . GLY A 1 79 ? -1.779 14.728 0.308 1.00 74.94 79 GLY A O 1
ATOM 615 N N . ALA A 1 80 ? -2.305 13.256 1.931 1.00 71.88 80 ALA A N 1
ATOM 616 C CA . ALA A 1 80 ? -1.218 13.612 2.856 1.00 71.88 80 ALA A CA 1
ATOM 617 C C . ALA A 1 80 ? 0.195 13.514 2.248 1.00 71.88 80 ALA A C 1
ATOM 619 O O . ALA A 1 80 ? 1.130 14.107 2.776 1.00 71.88 80 ALA A O 1
ATOM 620 N N . TYR A 1 81 ? 0.340 12.779 1.143 1.00 70.12 81 TYR A N 1
ATOM 621 C CA . TYR A 1 81 ? 1.625 12.486 0.511 1.00 70.12 81 TYR A CA 1
ATOM 622 C C . TYR A 1 81 ? 1.872 13.271 -0.787 1.00 70.12 81 TYR A C 1
ATOM 624 O O . TYR A 1 81 ? 3.003 13.285 -1.261 1.00 70.12 81 TYR A O 1
ATOM 632 N N . GLY A 1 82 ? 0.858 13.968 -1.327 1.00 79.69 82 GLY A N 1
ATOM 633 C CA . GLY A 1 82 ? 0.970 14.760 -2.561 1.00 79.69 82 GLY A CA 1
ATOM 634 C C . GLY A 1 82 ? 1.627 14.019 -3.741 1.00 79.69 82 GLY A C 1
ATOM 635 O O . GLY A 1 82 ? 1.644 12.791 -3.792 1.00 79.69 82 GLY A O 1
ATOM 636 N N . GLY A 1 83 ? 2.174 14.779 -4.694 1.00 88.06 83 GLY A N 1
ATOM 637 C CA . GLY A 1 83 ? 2.992 14.261 -5.800 1.00 88.06 83 GLY A CA 1
ATOM 638 C C . GLY A 1 83 ? 2.243 13.991 -7.111 1.00 88.06 83 GLY A C 1
ATOM 639 O O . GLY A 1 83 ? 1.047 14.256 -7.236 1.00 88.06 83 GLY A O 1
ATOM 640 N N . THR A 1 84 ? 2.975 13.469 -8.098 1.00 89.12 84 THR A N 1
ATOM 641 C CA . THR A 1 84 ? 2.466 13.120 -9.433 1.00 89.12 84 THR A CA 1
ATOM 642 C C . THR A 1 84 ? 2.740 11.644 -9.694 1.00 89.12 84 THR A C 1
ATOM 644 O O . THR A 1 84 ? 3.893 11.219 -9.668 1.00 89.12 84 THR A O 1
ATOM 647 N N . MET A 1 85 ? 1.695 10.861 -9.955 1.00 86.19 85 MET A N 1
ATOM 648 C CA . MET A 1 85 ? 1.841 9.497 -10.457 1.00 86.19 85 MET A CA 1
ATOM 649 C C . MET A 1 85 ? 2.139 9.562 -11.955 1.00 86.19 85 MET A C 1
ATOM 651 O O . MET A 1 85 ? 1.342 10.123 -12.704 1.00 86.19 85 MET A O 1
ATOM 655 N N . LEU A 1 86 ? 3.279 9.011 -12.376 1.00 88.06 86 LEU A N 1
ATOM 656 C CA . LEU A 1 86 ? 3.691 8.949 -13.780 1.00 88.06 86 LEU A CA 1
ATOM 657 C C . LEU A 1 86 ? 3.435 7.546 -14.334 1.00 88.06 86 LEU A C 1
ATOM 659 O O . LEU A 1 86 ? 3.836 6.560 -13.717 1.00 88.06 86 LEU A O 1
ATOM 663 N N . ILE A 1 87 ? 2.795 7.464 -15.498 1.00 84.62 87 ILE A N 1
ATOM 664 C CA . ILE A 1 87 ? 2.559 6.215 -16.228 1.00 84.62 87 ILE A CA 1
ATOM 665 C C . ILE A 1 87 ? 3.175 6.356 -17.618 1.00 84.62 87 ILE A C 1
ATOM 667 O O . ILE A 1 87 ? 2.912 7.331 -18.314 1.00 84.62 87 ILE A O 1
ATOM 671 N N . ALA A 1 88 ? 3.980 5.375 -18.025 1.00 85.56 88 ALA A N 1
ATOM 672 C CA . ALA A 1 88 ? 4.535 5.270 -19.369 1.00 85.56 88 ALA A CA 1
ATOM 673 C C . ALA A 1 88 ? 3.984 4.010 -20.045 1.00 85.56 88 ALA A C 1
ATOM 675 O O . ALA A 1 88 ? 4.017 2.929 -19.458 1.00 85.56 88 ALA A O 1
ATOM 676 N N . SER A 1 89 ? 3.477 4.137 -21.270 1.00 82.62 89 SER A N 1
ATOM 677 C CA . SER A 1 89 ? 2.995 3.006 -22.067 1.00 82.62 89 SER A CA 1
ATOM 678 C C . SER A 1 89 ? 3.755 2.908 -23.385 1.00 82.62 89 SER A C 1
ATOM 680 O O . SER A 1 89 ? 3.915 3.891 -24.113 1.00 82.62 89 SER A O 1
ATOM 682 N N . THR A 1 90 ? 4.220 1.702 -23.693 1.00 80.62 90 THR A N 1
ATOM 683 C CA . THR A 1 90 ? 4.866 1.340 -24.958 1.00 80.62 90 THR A CA 1
ATOM 684 C C . THR A 1 90 ? 3.907 0.486 -25.781 1.00 80.62 90 THR A C 1
ATOM 686 O O . THR A 1 90 ? 3.107 -0.264 -25.224 1.00 80.62 90 THR A O 1
ATOM 689 N N . MET A 1 91 ? 3.973 0.602 -27.106 1.00 71.38 91 MET A N 1
ATOM 690 C CA . MET A 1 91 ? 3.250 -0.279 -28.021 1.00 71.38 91 MET A CA 1
ATOM 691 C C . MET A 1 91 ? 4.262 -1.179 -28.722 1.00 71.38 91 MET A C 1
ATOM 693 O O . MET A 1 91 ? 5.182 -0.686 -29.386 1.00 71.38 91 MET A O 1
ATOM 697 N N . ASP A 1 92 ? 4.091 -2.486 -28.555 1.00 69.12 92 ASP A N 1
ATOM 698 C CA . ASP A 1 92 ? 4.850 -3.475 -29.312 1.00 69.12 92 ASP A CA 1
ATOM 699 C C . ASP A 1 92 ? 4.346 -3.520 -30.773 1.00 69.12 92 ASP A C 1
ATOM 701 O O . ASP A 1 92 ? 3.208 -3.115 -31.027 1.00 69.12 92 ASP A O 1
ATOM 705 N N . PRO A 1 93 ? 5.194 -3.904 -31.749 1.00 67.19 93 PRO A N 1
ATOM 706 C CA . PRO A 1 93 ? 4.839 -3.925 -33.171 1.00 67.19 93 PRO A CA 1
ATOM 707 C C . PRO A 1 93 ? 3.676 -4.857 -33.530 1.00 67.19 93 PRO A C 1
ATOM 709 O O . PRO A 1 93 ? 3.561 -5.935 -32.904 1.00 67.19 93 PRO A O 1
#

Secondary structure (DSSP, 8-state):
-GGGS-TTS---HHHHHHHHHHHH-----HHHHHHHHHHHHHHHH--HHHHHHTS-HHHHHHGGGSPPPSEEEEEEPPSTT--EEEEEE----

Sequence (93 aa):
MDKFIDPATVYTPKDIAEDMLKLHDVSLTCMQAWRAKEKAIKLVCGDPAESYAKLSEACIRGWEYCRPVVVVDGTALRGAYGGTMLIASTMDP

Foldseek 3Di:
DCQPPDPPRPQALVNQQVCCCVVPVDHDDSVRSVVVVVVVCCVVVNDVVVVVVPPDPCNVVCVVVQPDFPDWDWDWDDDPVTDIDIDTDGDDD

Organism: Solanum bulbocastanum (NCBI:txid147425)

Radius of gyration: 19.57 Å; chains: 1; bounding box: 38×30×55 Å

pLDDT: mean 81.48, std 10.4, range [55.72, 95.06]